Protein AF-A0AAN6MKF4-F1 (afdb_monomer_lite)

Organism: NCBI:txid2831512

Secondary structure (DSSP, 8-state):
----------SEEE-TTSS-EEEEEEETTTTEEEEEEEE--TTS-HHHHHHHHHHHHHHHHHHHHHTT-SEEEESS--HHHHHHHHHHHHHHGGG---------SS--------S-S--TT------------

Foldseek 3Di:
DDDPPDDDPDQWDADPVRQKIWGWDQPVVQLEIETPDTGHHPPDDLVVRLVRLLVRVVVRVVVSVVVVRDYYDYPPDDPSNVVSVVVVCVVVPPVDDDDDDDDPDDDDDDDPDDPPDDCVPPDDDPPPPDDDD

pLDDT: mean 84.07, std 15.85, range [35.53, 97.81]

Radius of gyration: 17.7 Å; chains: 1; bounding box: 48×40×45 Å

InterPro domains:
  IPR053013 Lysine Acetyltransferase [PTHR34815] (15-133)
  IPR055100 LYC1, C-terminal domain [PF22998] (6-133)

Sequence (133 aa):
MGCSRREVVHRGAKTAEGTAWMLWDHDLREKKLKVLRIVTGGVDSEEKRRKDVRALLLAALAEAKDWGLQKVLVWAPSPEQTAVVGEMWRELGPHVQVALEEREDGSIPSLRWRGGKALDGVVWEDNEYYEWC

Structure (mmCIF, N/CA/C/O backbone):
data_AF-A0AAN6MKF4-F1
#
_entry.id   AF-A0AAN6MKF4-F1
#
loop_
_atom_site.group_PDB
_atom_site.id
_atom_site.type_symbol
_atom_site.label_atom_id
_atom_site.label_alt_id
_atom_site.label_comp_id
_atom_site.label_asym_id
_atom_site.label_entity_id
_atom_site.label_seq_id
_atom_site.pdbx_PDB_ins_code
_atom_site.Cartn_x
_atom_site.Cartn_y
_atom_site.Cartn_z
_atom_site.occupancy
_atom_site.B_iso_or_equiv
_atom_site.auth_seq_id
_atom_site.auth_comp_id
_atom_site.auth_asym_id
_atom_site.auth_atom_id
_atom_site.pdbx_PDB_model_num
ATOM 1 N N . MET A 1 1 ? -9.673 -23.286 25.281 1.00 40.84 1 MET A N 1
ATOM 2 C CA . MET A 1 1 ? -10.484 -22.666 24.212 1.00 40.84 1 MET A CA 1
ATOM 3 C C . MET A 1 1 ? -9.581 -22.511 23.005 1.00 40.84 1 MET A C 1
ATOM 5 O O . MET A 1 1 ? -8.604 -21.779 23.092 1.00 40.84 1 MET A O 1
ATOM 9 N N . GLY A 1 2 ? -9.806 -23.296 21.951 1.00 45.84 2 GLY A N 1
ATOM 10 C CA . GLY A 1 2 ? -8.997 -23.219 20.735 1.00 45.84 2 GLY A CA 1
ATOM 11 C C . GLY A 1 2 ? -9.246 -21.888 20.036 1.00 45.84 2 GLY A C 1
ATOM 12 O O . GLY A 1 2 ? -10.396 -21.531 19.795 1.00 45.84 2 GLY A O 1
ATOM 13 N N . CYS A 1 3 ? -8.182 -21.140 19.761 1.00 46.53 3 CYS A N 1
ATOM 14 C CA . CYS A 1 3 ? -8.256 -19.921 18.969 1.00 46.53 3 CYS A CA 1
ATOM 15 C C . CYS A 1 3 ? -8.651 -20.324 17.541 1.00 46.53 3 CYS A C 1
ATOM 17 O O . CYS A 1 3 ? -7.825 -20.852 16.797 1.00 46.53 3 CYS A O 1
ATOM 19 N N . SER A 1 4 ? -9.925 -20.157 17.183 1.00 54.59 4 SER A N 1
ATOM 20 C CA . SER A 1 4 ? -10.379 -20.273 15.798 1.00 54.59 4 SER A CA 1
ATOM 21 C C . SER A 1 4 ? -9.654 -19.199 14.995 1.00 54.59 4 SER A C 1
ATOM 23 O O . SER A 1 4 ? -9.965 -18.014 15.119 1.00 54.59 4 SER A O 1
ATOM 25 N N . ARG A 1 5 ? -8.642 -19.592 14.220 1.00 74.62 5 ARG A N 1
ATOM 26 C CA . ARG A 1 5 ? -7.906 -18.673 13.351 1.00 74.62 5 ARG A CA 1
ATOM 27 C C . ARG A 1 5 ? -8.894 -18.173 12.297 1.00 74.62 5 ARG A C 1
ATOM 29 O O . ARG A 1 5 ? -9.350 -18.965 11.479 1.00 74.62 5 ARG A O 1
ATOM 36 N N . ARG A 1 6 ? -9.268 -16.890 12.364 1.00 87.38 6 ARG A N 1
ATOM 37 C CA . ARG A 1 6 ? -10.087 -16.238 11.334 1.00 87.38 6 ARG A CA 1
ATOM 38 C C . ARG A 1 6 ? -9.439 -16.488 9.970 1.00 87.38 6 ARG A C 1
ATOM 40 O O . ARG A 1 6 ? -8.236 -16.278 9.820 1.00 87.38 6 ARG A O 1
ATOM 47 N N . GLU A 1 7 ? -10.221 -16.959 9.007 1.00 89.69 7 GLU A N 1
ATOM 48 C CA . GLU A 1 7 ? -9.743 -17.214 7.650 1.00 89.69 7 GLU A CA 1
ATOM 49 C C . GLU A 1 7 ? -9.551 -15.897 6.884 1.00 89.69 7 GLU A C 1
ATOM 51 O O . GLU A 1 7 ? -10.377 -14.987 6.972 1.00 89.69 7 GLU A O 1
ATOM 56 N N . VAL A 1 8 ? -8.447 -15.795 6.136 1.00 90.62 8 VAL A N 1
ATOM 57 C CA . VAL A 1 8 ? -8.171 -14.653 5.254 1.00 90.62 8 VAL A CA 1
ATOM 58 C C . VAL A 1 8 ? -8.902 -14.857 3.934 1.00 90.62 8 VAL A C 1
ATOM 60 O O . VAL A 1 8 ? -8.469 -15.654 3.104 1.00 90.62 8 VAL A O 1
ATOM 63 N N . VAL A 1 9 ? -9.989 -14.110 3.739 1.00 91.56 9 VAL A N 1
ATOM 64 C CA . VAL A 1 9 ? -10.812 -14.164 2.518 1.00 91.56 9 VAL A CA 1
ATOM 65 C C . VAL A 1 9 ? -10.354 -13.133 1.480 1.00 91.56 9 VAL A C 1
ATOM 67 O O . VAL A 1 9 ? -10.425 -13.389 0.278 1.00 91.56 9 VAL A O 1
ATOM 70 N N . HIS A 1 10 ? -9.836 -11.982 1.918 1.00 92.75 10 HIS A N 1
ATOM 71 C CA . HIS A 1 10 ? -9.371 -10.915 1.033 1.00 92.75 10 HIS A CA 1
ATOM 72 C C . HIS A 1 10 ? -7.849 -10.774 1.103 1.00 92.75 10 HIS A C 1
ATOM 74 O O . HIS A 1 10 ? -7.276 -10.401 2.123 1.00 92.75 10 HIS A O 1
ATOM 80 N N . ARG A 1 11 ? -7.178 -11.068 -0.015 1.00 94.88 11 ARG A N 1
ATOM 81 C CA . ARG A 1 11 ? -5.719 -10.906 -0.187 1.00 94.88 11 ARG A CA 1
ATOM 82 C C . ARG A 1 11 ? -5.352 -9.707 -1.058 1.00 94.88 11 ARG A C 1
ATOM 84 O O . ARG A 1 11 ? -4.220 -9.578 -1.508 1.00 94.88 11 ARG A O 1
ATOM 91 N N . GLY A 1 12 ? -6.336 -8.869 -1.353 1.00 96.50 12 GLY A N 1
ATOM 92 C CA . GLY A 1 12 ? -6.200 -7.767 -2.278 1.00 96.50 12 GLY A CA 1
ATOM 93 C C . GLY A 1 12 ? -7.540 -7.152 -2.641 1.00 96.50 12 GLY A C 1
ATOM 94 O O . GLY A 1 12 ? -8.602 -7.631 -2.235 1.00 96.50 12 GLY A O 1
ATOM 95 N N . ALA A 1 13 ? -7.472 -6.121 -3.470 1.00 97.81 13 ALA A N 1
ATOM 96 C CA . ALA A 1 13 ? -8.622 -5.490 -4.097 1.00 97.81 13 ALA A CA 1
ATOM 97 C C . ALA A 1 13 ? -8.321 -5.176 -5.561 1.00 97.81 13 ALA A C 1
ATOM 99 O O . ALA A 1 13 ? -7.168 -5.073 -5.975 1.00 97.81 13 ALA A O 1
ATOM 100 N N . LYS A 1 14 ? -9.384 -4.991 -6.339 1.00 97.25 14 LYS A N 1
ATOM 101 C CA . LYS A 1 14 ? -9.326 -4.481 -7.709 1.00 97.25 14 LYS A CA 1
ATOM 102 C C . LYS A 1 14 ? -10.314 -3.337 -7.871 1.00 97.25 14 LYS A C 1
ATOM 104 O O . LYS A 1 14 ? -11.349 -3.321 -7.204 1.00 97.25 14 LYS A O 1
ATOM 109 N N . THR A 1 15 ? -10.003 -2.397 -8.753 1.00 94.75 15 THR A N 1
ATOM 110 C CA . THR A 1 15 ? -10.952 -1.352 -9.147 1.00 94.75 15 THR A CA 1
ATOM 111 C C . THR A 1 15 ? -12.144 -1.971 -9.878 1.00 94.75 15 THR A C 1
ATOM 113 O O . THR A 1 15 ? -12.066 -3.102 -10.365 1.00 94.75 15 THR A O 1
ATOM 116 N N . ALA A 1 16 ? -13.270 -1.254 -9.947 1.00 89.00 16 ALA A N 1
ATOM 117 C CA . ALA A 1 16 ? -14.491 -1.761 -10.586 1.00 89.00 16 ALA A CA 1
ATOM 118 C C . ALA A 1 16 ? -14.260 -2.175 -12.052 1.00 89.00 16 ALA A C 1
ATOM 120 O O . ALA A 1 16 ? -14.821 -3.165 -12.513 1.00 89.00 16 ALA A O 1
ATOM 121 N N . GLU A 1 17 ? -13.384 -1.451 -12.751 1.00 86.81 17 GLU A N 1
ATOM 122 C CA . GLU A 1 17 ? -12.977 -1.728 -14.134 1.00 86.81 17 GLU A CA 1
ATOM 123 C C . GLU A 1 17 ? -11.991 -2.904 -14.248 1.00 86.81 17 GLU A C 1
ATOM 125 O O . GLU A 1 17 ? -11.786 -3.442 -15.331 1.00 86.81 17 GLU A O 1
ATOM 130 N N . GLY A 1 18 ? -11.364 -3.317 -13.142 1.00 89.06 18 GLY A N 1
ATOM 131 C CA . GLY A 1 18 ? -10.379 -4.400 -13.105 1.00 89.06 18 GLY A CA 1
ATOM 132 C C . GLY A 1 18 ? -9.017 -4.057 -13.716 1.00 89.06 18 GLY A C 1
ATOM 133 O O . GLY A 1 18 ? -8.150 -4.926 -13.765 1.00 89.06 18 GLY A O 1
ATOM 134 N N . THR A 1 19 ? -8.804 -2.815 -14.155 1.00 90.75 19 THR A N 1
ATOM 135 C CA . THR A 1 19 ? -7.547 -2.347 -14.769 1.00 90.75 19 THR A CA 1
ATOM 136 C C . THR A 1 19 ? -6.449 -2.057 -13.750 1.00 90.75 19 THR A C 1
ATOM 138 O O . THR A 1 19 ? -5.277 -1.986 -14.111 1.00 90.75 19 THR A O 1
ATOM 141 N N . ALA A 1 20 ? -6.819 -1.877 -12.482 1.00 95.62 20 ALA A N 1
ATOM 142 C CA . ALA A 1 20 ? -5.896 -1.650 -11.386 1.00 95.62 20 ALA A CA 1
ATOM 143 C C . ALA A 1 20 ? -6.230 -2.572 -10.214 1.00 95.62 20 ALA A C 1
ATOM 145 O O . ALA A 1 20 ? -7.397 -2.874 -9.940 1.00 95.62 20 ALA A O 1
ATOM 146 N N . TRP A 1 21 ? -5.198 -3.035 -9.520 1.00 96.69 21 TRP A N 1
ATOM 147 C CA . TRP A 1 21 ? -5.334 -3.973 -8.414 1.00 96.69 21 TRP A CA 1
ATOM 148 C C . TRP A 1 21 ? -4.190 -3.849 -7.415 1.00 96.69 21 TRP A C 1
ATOM 150 O O . TRP A 1 21 ? -3.127 -3.302 -7.701 1.00 96.69 21 TRP A O 1
ATOM 160 N N . MET A 1 22 ? -4.431 -4.356 -6.213 1.00 96.69 22 MET A N 1
ATOM 161 C CA . MET A 1 22 ? -3.485 -4.371 -5.109 1.00 96.69 22 MET A CA 1
ATOM 162 C C . MET A 1 22 ? -3.521 -5.736 -4.436 1.00 96.69 22 MET A C 1
ATOM 164 O O . MET A 1 22 ? -4.602 -6.295 -4.260 1.00 96.69 22 MET A O 1
ATOM 168 N N . LEU A 1 23 ? -2.356 -6.245 -4.042 1.00 96.75 23 LEU A N 1
ATOM 169 C CA . LEU A 1 23 ? -2.223 -7.430 -3.192 1.00 96.75 23 LEU A CA 1
ATOM 170 C C . LEU A 1 23 ? -1.668 -7.039 -1.827 1.00 96.75 23 LEU A C 1
ATOM 172 O O . LEU A 1 23 ? -0.842 -6.127 -1.722 1.00 96.75 23 LEU A O 1
ATOM 176 N N . TRP A 1 24 ? -2.101 -7.752 -0.791 1.00 96.69 24 TRP A N 1
ATOM 177 C CA . TRP A 1 24 ? -1.647 -7.539 0.575 1.00 96.69 24 TRP A CA 1
ATOM 178 C C . TRP A 1 24 ? -1.559 -8.825 1.395 1.00 96.69 24 TRP A C 1
ATOM 180 O O . TRP A 1 24 ? -2.254 -9.810 1.140 1.00 96.69 24 TRP A O 1
ATOM 190 N N . ASP A 1 25 ? -0.736 -8.767 2.438 1.00 94.31 25 ASP A N 1
ATOM 191 C CA . ASP A 1 25 ? -0.617 -9.795 3.466 1.00 94.31 25 ASP A CA 1
ATOM 192 C C . ASP A 1 25 ? -0.989 -9.258 4.857 1.00 94.31 25 ASP A C 1
ATOM 194 O O . ASP A 1 25 ? -0.709 -8.107 5.211 1.00 94.31 25 ASP A O 1
ATOM 198 N N . HIS A 1 26 ? -1.619 -10.121 5.654 1.00 94.75 26 HIS A N 1
ATOM 199 C CA . HIS A 1 26 ? -2.008 -9.834 7.029 1.00 94.75 26 HIS A CA 1
ATOM 200 C C . HIS A 1 26 ? -0.889 -10.247 7.983 1.00 94.75 26 HIS A C 1
ATOM 202 O O . HIS A 1 26 ? -0.860 -11.376 8.480 1.00 94.75 26 HIS A O 1
ATOM 208 N N . ASP A 1 27 ? -0.007 -9.310 8.326 1.00 91.44 27 ASP A N 1
ATOM 209 C CA . ASP A 1 27 ? 0.999 -9.548 9.354 1.00 91.44 27 ASP A CA 1
ATOM 210 C C . ASP A 1 27 ? 0.365 -9.397 10.742 1.00 91.44 27 ASP A C 1
ATOM 212 O O . ASP A 1 27 ? 0.417 -8.345 11.390 1.00 91.44 27 ASP A O 1
ATOM 216 N N . LEU A 1 28 ? -0.261 -10.483 11.202 1.00 90.69 28 LEU A N 1
ATOM 217 C CA . LEU A 1 28 ? -0.904 -10.555 12.516 1.00 90.69 28 LEU A CA 1
ATOM 218 C C . LEU A 1 28 ? 0.109 -10.477 13.668 1.0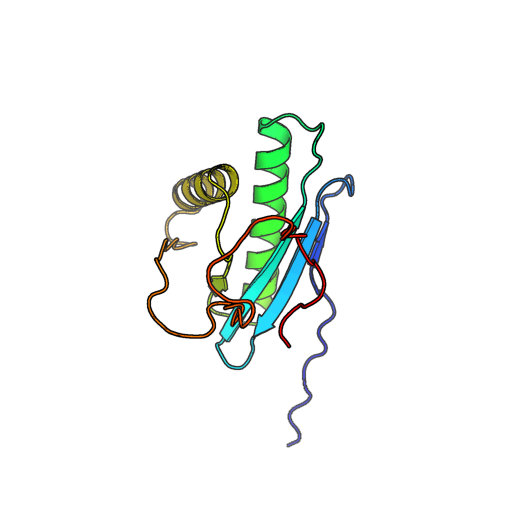0 90.69 28 LEU A C 1
ATOM 220 O O . LEU A 1 28 ? -0.267 -10.136 14.790 1.00 90.69 28 LEU A O 1
ATOM 224 N N . ARG A 1 29 ? 1.388 -10.788 13.412 1.00 89.06 29 ARG A N 1
ATOM 225 C CA . ARG A 1 29 ? 2.454 -10.733 14.418 1.00 89.06 29 ARG A CA 1
ATOM 226 C C . ARG A 1 29 ? 2.861 -9.288 14.686 1.00 89.06 29 ARG A C 1
ATOM 228 O O . ARG A 1 29 ? 2.946 -8.888 15.844 1.00 89.06 29 ARG A O 1
ATOM 235 N N . GLU A 1 30 ? 3.084 -8.511 13.632 1.00 88.94 30 GLU A N 1
ATOM 236 C CA . GLU A 1 30 ? 3.467 -7.096 13.718 1.00 88.94 30 GLU A CA 1
ATOM 237 C C . GLU A 1 30 ? 2.269 -6.132 13.660 1.00 88.94 30 GLU A C 1
ATOM 239 O O . GLU A 1 30 ? 2.450 -4.913 13.677 1.00 88.94 30 GLU A O 1
ATOM 244 N N . LYS A 1 31 ? 1.043 -6.671 13.622 1.00 93.75 31 LYS A N 1
ATOM 245 C CA . LYS A 1 31 ? -0.236 -5.940 13.626 1.00 93.75 31 LYS A CA 1
ATOM 246 C C . LYS A 1 31 ? -0.358 -4.913 12.498 1.00 93.75 31 LYS A C 1
ATOM 248 O O . LYS A 1 31 ? -0.826 -3.790 12.712 1.00 93.75 31 LYS A O 1
ATOM 253 N N . LYS A 1 32 ? 0.052 -5.299 11.289 1.00 94.12 32 LYS A N 1
ATOM 254 C CA . LYS A 1 32 ? 0.023 -4.436 10.102 1.00 94.12 32 LYS A CA 1
ATOM 255 C C . LYS A 1 32 ? -0.426 -5.184 8.853 1.00 94.12 32 LYS A C 1
ATOM 257 O O . LYS A 1 32 ? -0.161 -6.372 8.711 1.00 94.12 32 LYS A O 1
ATOM 262 N N . LEU A 1 33 ? -1.068 -4.469 7.938 1.00 96.25 33 LEU A N 1
ATOM 263 C CA . LEU A 1 33 ? -1.379 -4.967 6.602 1.00 96.25 33 LEU A CA 1
ATOM 264 C C . LEU A 1 33 ? -0.237 -4.556 5.668 1.00 96.25 33 LEU A C 1
ATOM 266 O O . LEU A 1 33 ? 0.034 -3.365 5.523 1.00 96.25 33 LEU A O 1
ATOM 270 N N . LYS A 1 34 ? 0.476 -5.513 5.076 1.00 94.81 34 LYS A N 1
ATOM 271 C CA . LYS A 1 34 ? 1.593 -5.234 4.163 1.00 94.81 34 LYS A CA 1
ATOM 272 C C . LYS A 1 34 ? 1.076 -5.216 2.736 1.00 94.81 34 LYS A C 1
ATOM 274 O O . LYS A 1 34 ? 0.618 -6.244 2.255 1.00 94.81 34 LYS A O 1
ATOM 279 N N . VAL A 1 35 ? 1.184 -4.084 2.052 1.00 94.75 35 VAL A N 1
ATOM 280 C CA . VAL A 1 35 ? 0.957 -4.030 0.608 1.00 94.75 35 VAL A CA 1
ATOM 281 C C . VAL A 1 35 ? 2.142 -4.696 -0.079 1.00 94.75 35 VAL A C 1
ATOM 283 O O . VAL A 1 35 ? 3.286 -4.289 0.115 1.00 94.75 35 VAL A O 1
ATOM 286 N N . LEU A 1 36 ? 1.849 -5.736 -0.856 1.00 91.38 36 LEU A N 1
ATOM 287 C CA . LEU A 1 36 ? 2.836 -6.497 -1.617 1.00 91.38 36 LEU A CA 1
ATOM 288 C C . LEU A 1 36 ? 3.047 -5.880 -2.996 1.00 91.38 36 LEU A C 1
ATOM 290 O O . LEU A 1 36 ? 4.169 -5.799 -3.485 1.00 91.38 36 LEU A O 1
ATOM 294 N N . ARG A 1 37 ? 1.956 -5.428 -3.623 1.00 92.44 37 ARG A N 1
ATOM 295 C CA . ARG A 1 37 ? 1.993 -4.869 -4.971 1.00 92.44 37 ARG A CA 1
ATOM 296 C C . ARG A 1 37 ? 0.819 -3.937 -5.211 1.00 92.44 37 ARG A C 1
ATOM 298 O O . ARG A 1 37 ? -0.287 -4.208 -4.749 1.00 92.44 37 ARG A O 1
ATOM 305 N N . ILE A 1 38 ? 1.068 -2.880 -5.976 1.00 93.75 38 ILE A N 1
ATOM 306 C CA . ILE A 1 38 ? 0.052 -1.995 -6.548 1.00 93.75 38 ILE A CA 1
ATOM 307 C C . ILE A 1 38 ? 0.288 -1.983 -8.054 1.00 93.75 38 ILE A C 1
ATOM 309 O O . ILE A 1 38 ? 1.396 -1.687 -8.497 1.00 93.75 38 ILE A O 1
ATOM 313 N N . VAL A 1 39 ? -0.737 -2.310 -8.833 1.00 93.62 39 VAL A N 1
ATOM 314 C CA . VAL A 1 39 ? -0.698 -2.287 -10.296 1.00 93.62 39 VAL A CA 1
ATOM 315 C C . VAL A 1 39 ? -1.770 -1.337 -10.801 1.00 93.62 39 VAL A C 1
ATOM 317 O O . VAL A 1 39 ? -2.927 -1.429 -10.397 1.00 93.62 39 VAL A O 1
ATOM 320 N N . THR A 1 40 ? -1.374 -0.434 -11.691 1.00 92.69 40 THR A N 1
ATOM 321 C CA . THR A 1 40 ? -2.248 0.498 -12.411 1.00 92.69 40 THR A CA 1
ATOM 322 C C . THR A 1 40 ? -2.080 0.305 -13.919 1.00 92.69 40 THR A C 1
ATOM 324 O O . THR A 1 40 ? -1.083 -0.265 -14.371 1.00 92.69 40 THR A O 1
ATOM 327 N N . GLY A 1 41 ? -3.055 0.750 -14.716 1.00 86.06 41 GLY A N 1
ATOM 328 C CA . GLY A 1 41 ? -2.977 0.642 -16.171 1.00 86.06 41 GLY A CA 1
ATOM 329 C C . GLY A 1 41 ? -1.886 1.551 -16.741 1.00 86.06 41 GLY A C 1
ATOM 330 O O . GLY A 1 41 ? -1.928 2.766 -16.568 1.00 86.06 41 GLY A O 1
ATOM 331 N N . GLY A 1 42 ? -0.912 0.984 -17.458 1.00 77.81 42 GLY A N 1
ATOM 332 C CA . GLY A 1 42 ? 0.209 1.756 -18.021 1.00 77.81 42 GLY A CA 1
ATOM 333 C C . GLY A 1 42 ? -0.194 2.777 -19.095 1.00 77.81 42 GLY A C 1
ATOM 334 O O . GLY A 1 42 ? 0.510 3.761 -19.298 1.00 77.81 42 GLY A O 1
ATOM 335 N N . VAL A 1 43 ? -1.337 2.568 -19.756 1.00 85.88 43 VAL A N 1
ATOM 336 C CA . VAL A 1 43 ? -1.916 3.496 -20.747 1.00 85.88 43 VAL A CA 1
ATOM 337 C C . VAL A 1 43 ? -2.910 4.485 -20.133 1.00 85.88 43 VAL A C 1
ATOM 339 O O . VAL A 1 43 ? -3.411 5.365 -20.832 1.00 85.88 43 VAL A O 1
ATOM 342 N N . ASP A 1 44 ? -3.209 4.347 -18.839 1.00 88.06 44 ASP A N 1
ATOM 343 C CA . ASP A 1 44 ? -4.169 5.207 -18.160 1.00 88.06 44 ASP A CA 1
ATOM 344 C C . ASP A 1 44 ? -3.584 6.606 -17.961 1.00 88.06 44 ASP A C 1
ATOM 346 O O . ASP A 1 44 ? -2.382 6.779 -17.728 1.00 88.06 44 ASP A O 1
ATOM 350 N N . SER A 1 45 ? -4.450 7.622 -17.997 1.00 92.69 45 SER A N 1
ATOM 351 C CA . SER A 1 45 ? -4.060 8.983 -17.634 1.00 92.69 45 SER A CA 1
ATOM 352 C C . SER A 1 45 ? -3.574 9.038 -16.182 1.00 92.69 45 SER A C 1
ATOM 354 O O . SER A 1 45 ? -4.010 8.259 -15.334 1.00 92.69 45 SER A O 1
ATOM 356 N N . GLU A 1 46 ? -2.698 9.992 -15.867 1.00 91.94 46 GLU A N 1
ATOM 357 C CA . GLU A 1 46 ? -2.211 10.195 -14.495 1.00 91.94 46 GLU A CA 1
ATOM 358 C C . GLU A 1 46 ? -3.358 10.400 -13.499 1.00 91.94 46 GLU A C 1
ATOM 360 O O . GLU A 1 46 ? -3.357 9.834 -12.407 1.00 91.94 46 GLU A O 1
ATOM 365 N N . GLU A 1 47 ? -4.389 11.147 -13.898 1.00 93.12 47 GLU A N 1
ATOM 366 C CA . GLU A 1 47 ? -5.573 11.363 -13.071 1.00 93.12 47 GLU A CA 1
ATOM 367 C C . GLU A 1 47 ? -6.295 10.047 -12.748 1.00 93.12 47 GLU A C 1
ATOM 369 O O . GLU A 1 47 ? -6.686 9.821 -11.600 1.00 93.12 47 GLU A O 1
ATOM 374 N N . LYS A 1 48 ? -6.445 9.161 -13.741 1.00 93.25 48 LYS A N 1
ATOM 375 C CA . LYS A 1 48 ? -7.063 7.850 -13.540 1.00 93.25 48 LYS A CA 1
ATOM 376 C C . LYS A 1 48 ? -6.199 6.972 -12.638 1.00 93.25 48 LYS A C 1
ATOM 378 O O . LYS A 1 48 ? -6.722 6.428 -11.669 1.00 93.25 48 LYS A O 1
ATOM 383 N N . ARG A 1 49 ? -4.885 6.899 -12.877 1.00 94.38 49 ARG A N 1
ATOM 384 C CA . ARG A 1 49 ? -3.971 6.119 -12.024 1.00 94.38 49 ARG A CA 1
ATOM 385 C C . ARG A 1 49 ? -4.014 6.588 -10.573 1.00 94.38 49 ARG A C 1
ATOM 387 O O . ARG A 1 49 ? -4.140 5.762 -9.675 1.00 94.38 49 ARG A O 1
ATOM 394 N N . ARG A 1 50 ? -4.013 7.902 -10.328 1.00 95.25 50 ARG A N 1
ATOM 395 C CA . ARG A 1 50 ? -4.144 8.465 -8.974 1.00 95.25 50 ARG A CA 1
ATOM 396 C C . ARG A 1 50 ? -5.472 8.100 -8.309 1.00 95.25 50 ARG A C 1
ATOM 398 O O . ARG A 1 50 ? -5.478 7.727 -7.134 1.00 95.25 50 ARG A O 1
ATOM 405 N N . LYS A 1 51 ? -6.590 8.165 -9.043 1.00 95.25 51 LYS A N 1
ATOM 406 C CA . LYS A 1 51 ? -7.911 7.722 -8.556 1.00 95.25 51 LYS A CA 1
ATOM 407 C C . LYS A 1 51 ? -7.917 6.231 -8.208 1.00 95.25 51 LYS A C 1
ATOM 409 O O . LYS A 1 51 ? -8.420 5.863 -7.147 1.00 95.25 51 LYS A O 1
ATOM 414 N N . ASP A 1 52 ? -7.309 5.404 -9.051 1.00 96.12 52 ASP A N 1
ATOM 415 C CA . ASP A 1 52 ? -7.208 3.960 -8.845 1.00 96.12 52 ASP A CA 1
ATOM 416 C C . ASP A 1 52 ? -6.348 3.628 -7.614 1.00 96.12 52 ASP A C 1
ATOM 418 O O . ASP A 1 52 ? -6.795 2.896 -6.730 1.00 96.12 52 ASP A O 1
ATOM 422 N N . VAL A 1 53 ? -5.158 4.231 -7.487 1.00 96.31 53 VAL A N 1
ATOM 423 C CA . VAL A 1 53 ? -4.287 4.085 -6.304 1.00 96.31 53 VAL A CA 1
ATOM 424 C C . VAL A 1 53 ? -5.032 4.481 -5.032 1.00 96.31 53 VAL A C 1
ATOM 426 O O . VAL A 1 53 ? -5.016 3.739 -4.050 1.00 96.31 53 VAL A O 1
ATOM 429 N N . ARG A 1 54 ? -5.733 5.620 -5.048 1.00 96.00 54 ARG A N 1
ATOM 430 C CA . ARG A 1 54 ? -6.529 6.088 -3.909 1.00 96.00 54 ARG A CA 1
ATOM 431 C C . ARG A 1 54 ? -7.602 5.074 -3.510 1.00 96.00 54 ARG A C 1
ATOM 433 O O . ARG A 1 54 ? -7.741 4.772 -2.326 1.00 96.00 54 ARG A O 1
ATOM 440 N N . ALA A 1 55 ? -8.353 4.545 -4.475 1.00 96.44 55 ALA A N 1
ATOM 441 C CA . ALA A 1 55 ? -9.399 3.559 -4.213 1.00 96.44 55 ALA A CA 1
ATOM 442 C C . ALA A 1 55 ? -8.829 2.271 -3.596 1.00 96.44 55 ALA A C 1
ATOM 444 O O . ALA A 1 55 ? -9.384 1.750 -2.627 1.00 96.44 55 ALA A O 1
ATOM 445 N N . LEU A 1 56 ? -7.692 1.793 -4.107 1.00 97.69 56 LEU A N 1
ATOM 446 C CA . LEU A 1 56 ? -7.019 0.603 -3.587 1.00 97.69 56 LEU A CA 1
ATOM 447 C C . LEU A 1 56 ? -6.485 0.817 -2.162 1.00 97.69 56 LEU A C 1
ATOM 449 O O . LEU A 1 56 ? -6.648 -0.056 -1.311 1.00 97.69 56 LEU A O 1
ATOM 453 N N . LEU A 1 57 ? -5.908 1.985 -1.866 1.00 96.56 57 LEU A N 1
ATOM 454 C CA . LEU A 1 57 ? -5.435 2.320 -0.517 1.00 96.56 57 LEU A CA 1
ATOM 455 C C . LEU A 1 57 ? -6.586 2.436 0.491 1.00 96.56 57 LEU A C 1
ATOM 457 O O . LEU A 1 57 ? -6.449 1.996 1.630 1.00 96.56 57 LEU A O 1
ATOM 461 N N . LEU A 1 58 ? -7.738 2.976 0.081 1.00 96.00 58 LEU A N 1
ATOM 462 C CA . LEU A 1 58 ? -8.943 2.989 0.917 1.00 96.00 58 LEU A CA 1
ATOM 463 C C . LEU A 1 58 ? -9.456 1.571 1.204 1.00 96.00 58 LEU A C 1
ATOM 465 O O . LEU A 1 58 ? -9.846 1.290 2.337 1.00 96.00 58 LEU A O 1
ATOM 469 N N . ALA A 1 59 ? -9.409 0.668 0.220 1.00 97.50 59 ALA A N 1
ATOM 470 C CA . ALA A 1 59 ? -9.757 -0.737 0.425 1.00 97.50 59 ALA A CA 1
ATOM 471 C C . ALA A 1 59 ? -8.798 -1.423 1.414 1.00 97.50 59 ALA A C 1
ATOM 473 O O . ALA A 1 59 ? -9.249 -2.114 2.325 1.00 97.50 59 ALA A O 1
ATOM 474 N N . ALA A 1 60 ? -7.492 -1.165 1.302 1.00 97.56 60 ALA A N 1
ATOM 475 C CA . ALA A 1 60 ? -6.498 -1.674 2.245 1.00 97.56 60 ALA A CA 1
ATOM 476 C C . ALA A 1 60 ? -6.716 -1.140 3.674 1.00 97.56 60 ALA A C 1
ATOM 478 O O . ALA A 1 60 ? -6.602 -1.890 4.642 1.00 97.56 60 ALA A O 1
ATOM 479 N N . LEU A 1 61 ? -7.072 0.141 3.831 1.00 96.25 61 LEU A N 1
ATOM 480 C CA . LEU A 1 61 ? -7.423 0.717 5.137 1.00 96.25 61 LEU A CA 1
ATOM 481 C C . LEU A 1 61 ? -8.684 0.074 5.731 1.00 96.25 61 LEU A C 1
ATOM 483 O O . LEU A 1 61 ? -8.738 -0.159 6.939 1.00 96.25 61 LEU A O 1
ATOM 487 N N . ALA A 1 62 ? -9.687 -0.223 4.899 1.00 96.00 62 ALA A N 1
ATOM 488 C CA . ALA A 1 62 ? -10.899 -0.912 5.332 1.00 96.00 62 ALA A CA 1
ATOM 489 C C . ALA A 1 62 ? -10.599 -2.342 5.810 1.00 96.00 62 ALA A C 1
ATOM 491 O O . ALA A 1 62 ? -11.035 -2.708 6.901 1.00 96.00 62 ALA A O 1
ATOM 492 N N . GLU A 1 63 ? -9.797 -3.100 5.056 1.00 97.69 63 GLU A N 1
ATOM 493 C CA . GLU A 1 63 ? -9.351 -4.445 5.444 1.00 97.69 63 GLU A CA 1
ATOM 494 C C . GLU A 1 63 ? -8.548 -4.400 6.753 1.00 97.69 63 GLU A C 1
ATOM 496 O O . GLU A 1 63 ? -8.847 -5.120 7.704 1.00 97.69 63 GLU A O 1
ATOM 501 N N . ALA A 1 64 ? -7.573 -3.490 6.858 1.00 96.31 64 ALA A N 1
ATOM 502 C CA . ALA A 1 64 ? -6.776 -3.333 8.071 1.00 96.31 64 ALA A CA 1
ATOM 503 C C . ALA A 1 64 ? -7.655 -3.039 9.296 1.00 96.31 64 ALA A C 1
ATOM 505 O O . ALA A 1 64 ? -7.478 -3.660 10.346 1.00 96.31 64 ALA A O 1
ATOM 506 N N . LYS A 1 65 ? -8.638 -2.142 9.156 1.00 95.44 65 LYS A N 1
ATOM 507 C CA . LYS A 1 65 ? -9.589 -1.815 10.223 1.00 95.44 65 LYS A CA 1
ATOM 508 C C . LYS A 1 65 ? -10.427 -3.027 10.632 1.00 95.44 65 LYS A C 1
ATOM 510 O O . LYS A 1 65 ? -10.592 -3.263 11.827 1.00 95.44 65 LYS A O 1
ATOM 515 N N . ASP A 1 66 ? -10.937 -3.786 9.668 1.00 96.50 66 ASP A N 1
ATOM 516 C CA . ASP A 1 66 ? -11.767 -4.969 9.912 1.00 96.50 66 ASP A CA 1
ATOM 517 C C . ASP A 1 66 ? -10.994 -6.109 10.602 1.00 96.50 66 ASP A C 1
ATOM 519 O O . ASP A 1 66 ? -11.541 -6.850 11.422 1.00 96.50 66 ASP A O 1
ATOM 523 N N . TRP A 1 67 ? -9.688 -6.207 10.353 1.00 95.88 67 TRP A N 1
ATOM 524 C CA . TRP A 1 67 ? -8.795 -7.141 11.042 1.00 95.88 67 TRP A CA 1
ATOM 525 C C . TRP A 1 67 ? -8.199 -6.604 12.348 1.00 95.88 67 TRP A C 1
ATOM 527 O O . TRP A 1 67 ? -7.439 -7.314 13.013 1.00 95.88 67 TRP A O 1
ATOM 537 N N . GLY A 1 68 ? -8.520 -5.368 12.740 1.00 94.88 68 GLY A N 1
ATOM 538 C CA . GLY A 1 68 ? -7.938 -4.725 13.921 1.00 94.88 68 GLY A CA 1
ATOM 539 C C . GLY A 1 68 ? -6.428 -4.475 13.803 1.00 94.88 68 GLY A C 1
ATOM 540 O O . GLY A 1 68 ? -5.727 -4.405 14.816 1.00 94.88 68 GLY A O 1
ATOM 541 N N . LEU A 1 69 ? -5.912 -4.368 12.577 1.00 95.38 69 LEU A N 1
ATOM 542 C CA . LEU A 1 69 ? -4.528 -4.012 12.286 1.00 95.38 69 LEU A CA 1
ATOM 543 C C . LEU A 1 69 ? -4.355 -2.498 12.402 1.00 95.38 69 LEU A C 1
ATOM 545 O O . LEU A 1 69 ? -5.215 -1.717 12.002 1.00 95.38 69 LEU A O 1
ATOM 549 N N . GLN A 1 70 ? -3.225 -2.071 12.959 1.00 92.88 70 GLN A N 1
ATOM 550 C CA . GLN A 1 70 ? -3.024 -0.670 13.336 1.00 92.88 70 GLN A CA 1
ATOM 551 C C . GLN A 1 70 ? -2.565 0.205 12.170 1.00 92.88 70 GLN A C 1
ATOM 553 O O . GLN A 1 70 ? -2.690 1.425 12.233 1.00 92.88 70 GLN A O 1
ATOM 558 N N . LYS A 1 71 ? -1.987 -0.401 11.129 1.00 94.12 71 LYS A N 1
ATOM 559 C CA . LYS A 1 71 ? -1.397 0.326 10.004 1.00 94.12 71 LYS A CA 1
ATOM 560 C C . LYS A 1 71 ? -1.400 -0.487 8.719 1.00 94.12 71 LYS A C 1
ATOM 562 O O . LYS A 1 71 ? -1.289 -1.714 8.750 1.00 94.12 71 LYS A O 1
ATOM 567 N N . VAL A 1 72 ? -1.449 0.231 7.602 1.00 96.00 72 VAL A N 1
ATOM 568 C CA . VAL A 1 72 ? -1.129 -0.275 6.264 1.00 96.00 72 VAL A CA 1
ATOM 569 C C . VAL A 1 72 ? 0.305 0.144 5.947 1.00 96.00 72 VAL A C 1
ATOM 571 O O . VAL A 1 72 ? 0.660 1.307 6.119 1.00 96.00 72 VAL A O 1
ATOM 574 N N . LEU A 1 73 ? 1.138 -0.802 5.524 1.00 94.44 73 LEU A N 1
ATOM 575 C CA . LEU A 1 73 ? 2.534 -0.579 5.164 1.00 94.44 73 LEU A CA 1
ATOM 576 C C . LEU A 1 73 ? 2.702 -0.740 3.655 1.00 94.44 73 LEU A C 1
ATOM 578 O O . LEU A 1 73 ? 2.506 -1.837 3.137 1.00 94.44 73 LEU A O 1
ATOM 582 N N . VAL A 1 74 ? 3.121 0.328 2.978 1.00 92.81 74 VAL A N 1
ATOM 583 C CA . VAL A 1 74 ? 3.551 0.299 1.574 1.00 92.81 74 VAL A CA 1
ATOM 584 C C . VAL A 1 74 ? 5.064 0.452 1.543 1.00 92.81 74 VAL A C 1
ATOM 586 O O . VAL A 1 74 ? 5.608 1.388 2.125 1.00 92.81 74 VAL A O 1
ATOM 589 N N . TRP A 1 75 ? 5.745 -0.483 0.891 1.00 88.12 75 TRP A N 1
ATOM 590 C CA . TRP A 1 75 ? 7.194 -0.443 0.736 1.00 88.12 75 TRP A CA 1
ATOM 591 C C . TRP A 1 75 ? 7.595 0.316 -0.521 1.00 88.12 75 TRP A C 1
ATOM 593 O O . TRP A 1 75 ? 6.986 0.108 -1.566 1.00 88.12 75 TRP A O 1
ATOM 603 N N . ALA A 1 76 ? 8.631 1.155 -0.400 1.00 86.25 76 ALA A N 1
ATOM 604 C CA . ALA A 1 76 ? 9.218 1.928 -1.497 1.00 86.25 76 ALA A CA 1
ATOM 605 C C . ALA A 1 76 ? 8.156 2.545 -2.438 1.00 86.25 76 ALA A C 1
ATOM 607 O O . ALA A 1 76 ? 8.164 2.264 -3.639 1.00 86.25 76 ALA A O 1
ATOM 608 N N . PRO A 1 77 ? 7.203 3.336 -1.901 1.00 90.62 77 PRO A N 1
ATOM 609 C CA . PRO A 1 77 ? 6.118 3.871 -2.708 1.00 90.62 77 PRO A CA 1
ATOM 610 C C . PRO A 1 77 ? 6.658 4.787 -3.808 1.00 90.62 77 PRO A C 1
ATOM 612 O O . PRO A 1 77 ? 7.617 5.534 -3.606 1.00 90.62 77 PRO A O 1
ATOM 615 N N . SER A 1 78 ? 6.007 4.776 -4.970 1.00 90.88 78 SER A N 1
ATOM 616 C CA . SER A 1 78 ? 6.360 5.705 -6.045 1.00 90.88 78 SER A CA 1
ATOM 617 C C . SER A 1 78 ? 6.057 7.161 -5.644 1.00 90.88 78 SER A C 1
ATOM 619 O O . SER A 1 78 ? 5.238 7.405 -4.746 1.00 90.88 78 SER A O 1
ATOM 621 N N . PRO A 1 79 ? 6.649 8.164 -6.322 1.00 91.69 79 PRO A N 1
ATOM 622 C CA . PRO A 1 79 ? 6.286 9.565 -6.103 1.00 91.69 79 PRO A CA 1
ATOM 623 C C . PRO A 1 79 ? 4.782 9.829 -6.288 1.00 91.69 79 PRO A C 1
ATOM 625 O O . PRO A 1 79 ? 4.186 10.565 -5.506 1.00 91.69 79 PRO A O 1
ATOM 628 N N . GLU A 1 80 ? 4.152 9.167 -7.267 1.00 92.44 80 GLU A N 1
ATOM 629 C CA . GLU A 1 80 ? 2.704 9.247 -7.520 1.00 92.44 80 GLU A CA 1
ATOM 630 C C . GLU A 1 80 ? 1.897 8.703 -6.327 1.00 92.44 80 GLU A C 1
ATOM 632 O O . GLU A 1 80 ? 0.986 9.368 -5.835 1.00 92.44 80 GLU A O 1
ATOM 637 N N . GLN A 1 81 ? 2.269 7.531 -5.801 1.00 93.50 81 GLN A N 1
ATOM 638 C CA . GLN A 1 81 ? 1.618 6.934 -4.628 1.00 93.50 81 GLN A CA 1
ATOM 639 C C . GLN A 1 81 ? 1.791 7.809 -3.381 1.00 93.50 81 GLN A C 1
ATOM 641 O O . GLN A 1 81 ? 0.842 8.015 -2.626 1.00 93.50 81 GLN A O 1
ATOM 646 N N . THR A 1 82 ? 2.985 8.374 -3.193 1.00 94.44 82 THR A N 1
ATOM 647 C CA . THR A 1 82 ? 3.287 9.286 -2.083 1.00 94.44 82 THR A CA 1
ATOM 648 C C . THR A 1 82 ? 2.432 10.554 -2.153 1.00 94.44 82 THR A C 1
ATOM 650 O O . THR A 1 82 ? 1.886 10.986 -1.136 1.00 94.44 82 THR A O 1
ATOM 653 N N . ALA A 1 83 ? 2.249 11.124 -3.350 1.00 94.31 83 ALA A N 1
ATOM 654 C CA . ALA A 1 83 ? 1.387 12.287 -3.555 1.00 94.31 83 ALA A CA 1
ATOM 655 C C . ALA A 1 83 ? -0.078 11.984 -3.199 1.00 94.31 83 ALA A C 1
ATOM 657 O O . ALA A 1 83 ? -0.689 12.739 -2.441 1.00 94.31 83 ALA A O 1
ATOM 658 N N . VAL A 1 84 ? -0.610 10.848 -3.668 1.00 95.38 84 VAL A N 1
ATOM 659 C CA . VAL A 1 84 ? -1.982 10.403 -3.362 1.00 95.38 84 VAL A CA 1
ATOM 660 C C . VAL A 1 84 ? -2.194 10.234 -1.859 1.00 95.38 84 VAL A C 1
ATOM 662 O O . VAL A 1 84 ? -3.187 10.708 -1.311 1.00 95.38 84 VAL A O 1
ATOM 665 N N . VAL A 1 85 ? -1.251 9.597 -1.165 1.00 93.25 85 VAL A N 1
ATOM 666 C CA . VAL A 1 85 ? -1.323 9.415 0.291 1.00 93.25 85 VAL A CA 1
ATOM 667 C C . VAL A 1 85 ? -1.302 10.767 1.021 1.00 93.25 85 VAL A C 1
ATOM 669 O O . VAL A 1 85 ? -2.060 10.967 1.971 1.00 93.25 85 VAL A O 1
ATOM 672 N N . GLY A 1 86 ? -0.489 11.721 0.558 1.00 93.19 86 GLY A N 1
ATOM 673 C CA . GLY A 1 86 ? -0.455 13.078 1.107 1.00 93.19 86 GLY A CA 1
ATOM 674 C C . GLY A 1 86 ? -1.778 13.834 0.942 1.00 93.19 86 GLY A C 1
ATOM 675 O O . GLY A 1 86 ? -2.200 14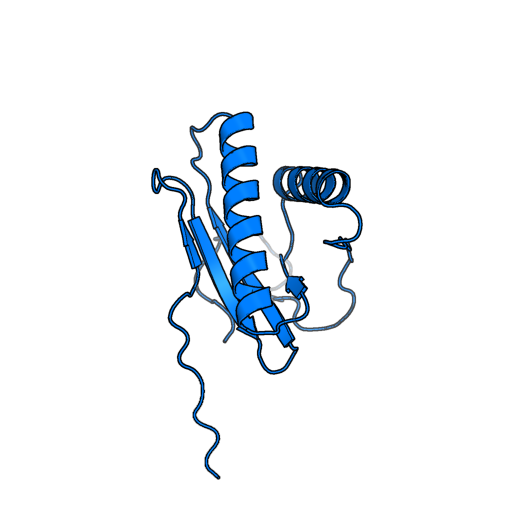.550 1.848 1.00 93.19 86 GLY A O 1
ATOM 676 N N . GLU A 1 87 ? -2.467 13.658 -0.182 1.00 94.00 87 GLU A N 1
ATOM 677 C CA . GLU A 1 87 ? -3.806 14.218 -0.398 1.00 94.00 87 GLU A CA 1
ATOM 678 C C . GLU A 1 87 ? -4.850 13.547 0.492 1.00 94.00 87 GLU A C 1
ATOM 680 O O . GLU A 1 87 ? -5.618 14.237 1.162 1.00 94.00 87 GLU A O 1
ATOM 685 N N . MET A 1 88 ? -4.826 12.212 0.574 1.00 93.19 88 MET A N 1
ATOM 686 C CA . MET A 1 88 ? -5.702 11.450 1.466 1.00 93.19 88 MET A CA 1
ATOM 687 C C . MET A 1 88 ? -5.554 11.902 2.918 1.00 93.19 88 MET A C 1
AT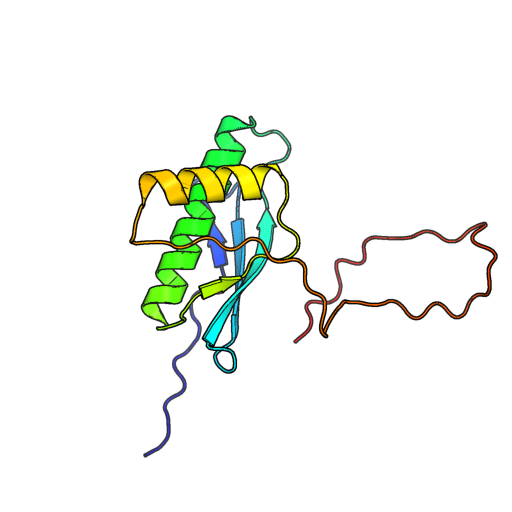OM 689 O O . MET A 1 88 ? -6.558 12.045 3.607 1.00 93.19 88 MET A O 1
ATOM 693 N N . TRP A 1 89 ? -4.333 12.168 3.385 1.00 92.25 89 TRP A N 1
ATOM 694 C CA . TRP A 1 89 ? -4.102 12.680 4.736 1.00 92.25 89 TRP A CA 1
ATOM 695 C C . TRP A 1 89 ? -4.750 14.048 4.966 1.00 92.25 89 TRP A C 1
ATOM 697 O O . TRP A 1 89 ? -5.419 14.247 5.979 1.00 92.25 89 TRP A O 1
ATOM 707 N N . ARG A 1 90 ? -4.610 14.981 4.015 1.00 92.50 90 ARG A N 1
ATOM 708 C CA . ARG A 1 90 ? -5.238 16.311 4.113 1.00 92.50 90 ARG A CA 1
ATOM 709 C C . ARG A 1 90 ? -6.763 16.227 4.139 1.00 92.50 90 ARG A C 1
ATOM 711 O O . ARG A 1 90 ? -7.393 16.997 4.854 1.00 92.50 90 ARG A O 1
ATOM 718 N N . GLU A 1 91 ? -7.344 15.311 3.370 1.00 91.69 91 GLU A N 1
ATOM 719 C CA . GLU A 1 91 ? -8.798 15.157 3.267 1.00 91.69 91 GLU A CA 1
ATOM 720 C C . GLU A 1 91 ? -9.410 14.375 4.438 1.00 91.69 91 GLU A C 1
ATOM 722 O O . GLU A 1 91 ? -10.455 14.758 4.958 1.00 91.69 91 GLU A O 1
ATOM 727 N N . LEU A 1 92 ? -8.774 13.279 4.863 1.00 87.94 92 LEU A N 1
ATOM 728 C CA . LEU A 1 92 ? -9.262 12.416 5.947 1.00 87.94 92 LEU A CA 1
ATOM 729 C C . LEU A 1 92 ? -8.891 12.953 7.338 1.00 87.94 92 LEU A C 1
ATOM 731 O O . LEU A 1 92 ? -9.458 12.516 8.343 1.00 87.94 92 LEU A O 1
ATOM 735 N N . GLY A 1 93 ? -7.954 13.901 7.405 1.00 83.50 93 GLY A N 1
ATOM 736 C CA . GLY A 1 93 ? -7.571 14.608 8.620 1.00 83.50 93 GLY A CA 1
ATOM 737 C C . GLY A 1 93 ? -7.155 13.653 9.747 1.00 83.50 93 GLY A C 1
ATOM 738 O O . GLY A 1 93 ? -6.307 12.789 9.532 1.00 83.50 93 GLY A O 1
ATOM 739 N N . PRO A 1 94 ? -7.732 13.767 10.959 1.00 84.88 94 PRO A N 1
ATOM 740 C CA . PRO A 1 94 ? -7.294 12.997 12.126 1.00 84.88 94 PRO A CA 1
ATOM 741 C C . PRO A 1 94 ? -7.600 11.493 12.037 1.00 84.88 94 PRO A C 1
ATOM 743 O O . PRO A 1 94 ? -7.170 10.736 12.903 1.00 84.88 94 PRO A O 1
ATOM 746 N N . HIS A 1 95 ? -8.351 11.042 11.027 1.00 85.38 95 HIS A N 1
ATOM 747 C CA . HIS A 1 95 ? -8.718 9.633 10.878 1.00 85.38 95 HIS A CA 1
ATOM 748 C C . HIS A 1 95 ? -7.605 8.767 10.281 1.00 85.38 95 HIS A C 1
ATOM 750 O O . HIS A 1 95 ? -7.649 7.547 10.433 1.00 85.38 95 HIS A O 1
ATOM 756 N N . VAL A 1 96 ? -6.625 9.372 9.605 1.00 86.62 96 VAL A N 1
ATOM 757 C CA . VAL A 1 96 ? -5.486 8.670 9.004 1.00 86.62 96 VAL A CA 1
ATOM 758 C C . VAL A 1 96 ? -4.220 9.467 9.276 1.00 86.62 96 VAL A C 1
ATOM 760 O O . VAL A 1 96 ? -4.149 10.647 8.960 1.00 86.62 96 VAL A O 1
ATOM 763 N N . GLN A 1 97 ? -3.200 8.812 9.826 1.00 90.38 97 GLN A N 1
ATOM 764 C CA . GLN A 1 97 ? -1.861 9.380 9.947 1.00 90.38 97 GLN A CA 1
ATOM 765 C C . GLN A 1 97 ? -0.950 8.763 8.888 1.00 90.38 97 GLN A C 1
ATOM 767 O O . GLN A 1 97 ? -0.964 7.549 8.681 1.00 90.38 97 GLN A O 1
ATOM 772 N N . VAL A 1 98 ? -0.145 9.601 8.239 1.00 90.38 98 VAL A N 1
ATOM 773 C CA . VAL A 1 98 ? 0.854 9.180 7.255 1.00 90.38 98 VAL A CA 1
ATOM 774 C C . VAL A 1 98 ? 2.241 9.421 7.829 1.00 90.38 98 VAL A C 1
ATOM 776 O O . VAL A 1 98 ? 2.541 10.523 8.282 1.00 90.38 98 VAL A O 1
ATOM 779 N N . ALA A 1 99 ? 3.082 8.392 7.778 1.00 90.81 99 ALA A N 1
ATOM 780 C CA . ALA A 1 99 ? 4.500 8.473 8.093 1.00 90.81 99 ALA A CA 1
ATOM 781 C C . ALA A 1 99 ? 5.297 7.977 6.881 1.00 90.81 99 ALA A C 1
ATOM 783 O O . ALA A 1 99 ? 5.040 6.885 6.373 1.00 90.81 99 ALA A O 1
ATOM 784 N N . LEU A 1 100 ? 6.231 8.803 6.407 1.00 89.00 100 LEU A N 1
ATOM 785 C CA . LEU A 1 100 ? 7.231 8.420 5.416 1.00 89.00 100 LEU A CA 1
ATOM 786 C C . LEU A 1 100 ? 8.540 8.234 6.171 1.00 89.00 100 LEU A C 1
ATOM 788 O O . LEU A 1 100 ? 9.099 9.198 6.689 1.00 89.00 100 LEU A O 1
ATOM 792 N N . GLU A 1 101 ? 8.977 6.988 6.276 1.00 86.69 101 GLU A N 1
ATOM 793 C CA . GLU A 1 101 ? 10.147 6.602 7.057 1.00 86.69 101 GLU A CA 1
ATOM 794 C C . GLU A 1 101 ? 11.156 5.923 6.132 1.00 86.69 101 GLU A C 1
ATOM 796 O O . GLU A 1 101 ? 10.798 5.034 5.352 1.00 86.69 101 GLU A O 1
ATOM 801 N N . GLU A 1 102 ? 12.419 6.334 6.227 1.00 82.25 102 GLU A N 1
ATOM 802 C CA . GLU A 1 102 ? 13.528 5.563 5.678 1.00 82.25 102 GLU A CA 1
ATOM 803 C C . GLU A 1 102 ? 13.829 4.412 6.639 1.00 82.25 102 GLU A C 1
ATOM 805 O O . GLU A 1 102 ? 13.898 4.595 7.855 1.00 82.25 102 GLU A O 1
ATOM 810 N N . ARG A 1 103 ? 13.940 3.192 6.109 1.00 73.06 103 ARG A N 1
ATOM 811 C CA . ARG A 1 103 ? 14.221 2.022 6.941 1.00 73.06 103 ARG A CA 1
ATOM 812 C C . ARG A 1 103 ? 15.715 1.834 7.077 1.00 73.06 103 ARG A C 1
ATOM 814 O O . ARG A 1 103 ? 16.381 1.479 6.112 1.00 73.06 103 ARG A O 1
ATOM 821 N N . GLU A 1 104 ? 16.189 1.981 8.303 1.00 70.38 104 GLU A N 1
ATOM 822 C CA . GLU A 1 104 ? 17.593 1.773 8.653 1.00 70.38 104 GLU A CA 1
ATOM 823 C C . GLU A 1 104 ? 17.862 0.325 9.125 1.00 70.38 104 GLU A C 1
ATOM 825 O O . GLU A 1 104 ? 18.975 -0.182 8.975 1.00 70.38 104 GLU A O 1
ATOM 830 N N . ASP A 1 105 ? 16.823 -0.403 9.574 1.00 60.47 105 ASP A N 1
ATOM 831 C CA . ASP A 1 105 ? 16.983 -1.679 10.286 1.00 60.47 105 ASP A CA 1
ATOM 832 C C . ASP A 1 105 ? 16.242 -2.866 9.622 1.00 60.47 105 ASP A C 1
ATOM 834 O O . ASP A 1 105 ? 15.008 -2.901 9.543 1.00 60.47 105 ASP A O 1
ATOM 838 N N . GLY A 1 106 ? 16.997 -3.910 9.243 1.00 61.88 106 GLY A N 1
ATOM 839 C CA . GLY A 1 106 ? 16.510 -5.280 8.997 1.00 61.88 106 GLY A CA 1
ATOM 840 C C . GLY A 1 106 ? 15.659 -5.533 7.736 1.00 61.88 106 GLY A C 1
ATOM 841 O O . GLY A 1 106 ? 14.976 -4.661 7.212 1.00 61.88 106 GLY A O 1
ATOM 842 N N . SER A 1 107 ? 15.664 -6.790 7.261 1.00 55.25 107 SER A N 1
ATOM 843 C CA . SER A 1 107 ? 14.860 -7.289 6.118 1.00 55.25 107 SER A CA 1
ATOM 844 C C . SER A 1 107 ? 14.944 -6.452 4.833 1.00 55.25 107 SER A C 1
ATOM 846 O O . SER A 1 107 ? 13.986 -6.408 4.066 1.00 55.25 107 SER A O 1
ATOM 848 N N . ILE A 1 108 ? 16.083 -5.796 4.587 1.00 63.38 108 ILE A N 1
ATOM 849 C CA . ILE A 1 108 ? 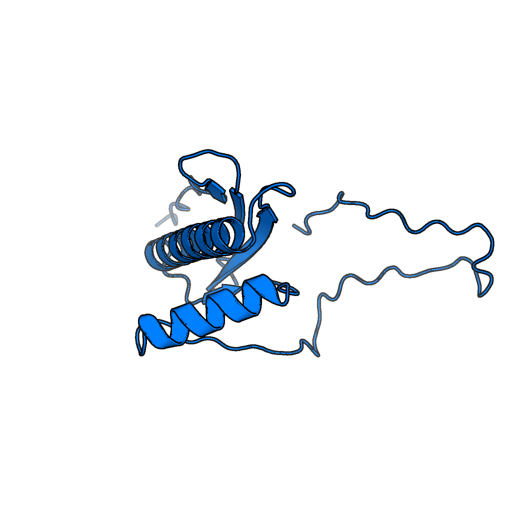16.397 -5.208 3.283 1.00 63.38 108 ILE A CA 1
ATOM 850 C C . ILE A 1 108 ? 16.772 -6.375 2.360 1.00 63.38 108 ILE A C 1
ATOM 852 O O . ILE A 1 108 ? 17.778 -7.048 2.639 1.00 63.38 108 ILE A O 1
ATOM 856 N N . PRO A 1 109 ? 15.994 -6.655 1.295 1.00 56.12 109 PRO A N 1
ATOM 857 C CA . PRO A 1 109 ? 16.360 -7.669 0.319 1.00 56.12 109 PRO A CA 1
ATOM 858 C C . PRO A 1 109 ? 17.741 -7.317 -0.224 1.00 56.12 109 PRO A C 1
ATOM 860 O O . PRO A 1 109 ? 17.940 -6.279 -0.848 1.00 56.12 109 PRO A O 1
ATOM 863 N N . SER A 1 110 ? 18.723 -8.150 0.090 1.00 59.72 110 SER A N 1
ATOM 864 C CA . SER A 1 110 ? 20.108 -7.922 -0.291 1.00 59.72 110 SER A CA 1
ATOM 865 C C . SER A 1 110 ? 20.595 -9.133 -1.063 1.00 59.72 110 SER A C 1
ATOM 867 O O . SER A 1 110 ? 20.642 -10.253 -0.553 1.00 59.72 110 SER A O 1
ATOM 869 N N . LEU A 1 111 ? 20.961 -8.911 -2.323 1.00 66.31 111 LEU A N 1
ATOM 870 C CA . LEU A 1 111 ? 21.648 -9.921 -3.108 1.00 66.31 111 LEU A CA 1
ATOM 871 C C . LEU A 1 111 ? 23.114 -9.947 -2.667 1.00 66.31 111 LEU A C 1
ATOM 873 O O . LEU A 1 111 ? 23.858 -8.985 -2.862 1.00 66.31 111 LEU A O 1
ATOM 877 N N . ARG A 1 112 ? 23.566 -11.063 -2.090 1.00 66.19 112 ARG A N 1
ATOM 878 C CA . ARG A 1 112 ? 24.996 -11.266 -1.833 1.00 66.19 112 ARG A CA 1
ATOM 879 C C . ARG A 1 112 ? 25.689 -11.711 -3.121 1.00 66.19 112 ARG A C 1
ATOM 881 O O . ARG A 1 112 ? 25.799 -12.906 -3.389 1.00 66.19 112 ARG A O 1
ATOM 888 N N . TRP A 1 113 ? 26.186 -10.748 -3.891 1.00 72.44 113 TRP A N 1
ATOM 889 C CA . TRP A 1 113 ? 26.990 -11.009 -5.084 1.00 72.44 113 TRP A CA 1
ATOM 890 C C . TRP A 1 113 ? 28.323 -11.689 -4.732 1.00 72.44 113 TRP A C 1
ATOM 892 O O . TRP A 1 113 ? 29.057 -11.231 -3.856 1.00 72.44 113 TRP A O 1
ATOM 902 N N . ARG A 1 114 ? 28.646 -12.791 -5.422 1.00 71.69 114 ARG A N 1
ATOM 903 C CA . ARG A 1 114 ? 29.919 -13.526 -5.266 1.00 71.69 114 ARG A CA 1
ATOM 904 C C . ARG A 1 114 ? 30.805 -13.506 -6.521 1.00 71.69 114 ARG A C 1
ATOM 906 O O . ARG A 1 114 ? 31.877 -14.099 -6.492 1.00 71.69 114 ARG A O 1
ATOM 913 N N . GLY A 1 115 ? 30.398 -12.829 -7.597 1.00 71.25 115 GLY A N 1
ATOM 914 C CA . GLY A 1 115 ? 31.061 -12.872 -8.910 1.00 71.25 115 GLY A CA 1
ATOM 915 C C . GLY A 1 115 ? 32.228 -11.893 -9.122 1.00 71.25 115 GLY A C 1
ATOM 916 O O . GLY A 1 115 ? 32.623 -11.663 -10.257 1.00 71.25 115 GLY A O 1
ATOM 917 N N . GLY A 1 116 ? 32.796 -11.300 -8.065 1.00 72.19 116 GLY A N 1
ATOM 918 C CA . GLY A 1 116 ? 33.887 -10.316 -8.187 1.00 72.19 116 GLY A CA 1
ATOM 919 C C . GLY A 1 116 ? 33.414 -8.912 -8.597 1.00 72.19 116 GLY A C 1
ATOM 920 O O . GLY A 1 116 ? 32.228 -8.619 -8.551 1.00 72.19 116 GLY A O 1
ATOM 921 N N . LYS A 1 117 ? 34.333 -7.996 -8.939 1.00 73.19 117 LYS A N 1
ATOM 922 C CA . LYS A 1 117 ? 33.989 -6.591 -9.271 1.00 73.19 117 LYS A CA 1
ATOM 923 C C . LYS A 1 117 ? 33.605 -6.361 -10.739 1.00 73.19 117 LYS A C 1
ATOM 925 O O . LYS A 1 117 ? 33.145 -5.273 -11.066 1.00 73.19 117 LYS A O 1
ATOM 930 N N . ALA A 1 118 ? 33.844 -7.335 -11.614 1.00 77.75 118 ALA A N 1
ATOM 931 C CA . ALA A 1 118 ? 33.529 -7.207 -13.030 1.00 77.75 118 ALA A CA 1
ATOM 932 C C . ALA A 1 118 ? 32.014 -7.342 -13.229 1.00 77.75 118 ALA A C 1
ATOM 934 O O . ALA A 1 118 ? 31.428 -8.351 -12.842 1.00 77.75 118 ALA A O 1
ATOM 935 N N . LEU A 1 119 ? 31.396 -6.304 -13.794 1.00 74.00 119 LEU A N 1
ATOM 936 C CA . LEU A 1 119 ? 29.966 -6.267 -14.122 1.00 74.00 119 LEU A CA 1
ATOM 937 C C . LEU A 1 119 ? 29.709 -6.523 -15.614 1.00 74.00 119 LEU A C 1
ATOM 939 O O . LEU A 1 119 ? 28.557 -6.593 -16.037 1.00 74.00 119 LEU A O 1
ATOM 943 N N . ASP A 1 120 ? 30.769 -6.673 -16.411 1.00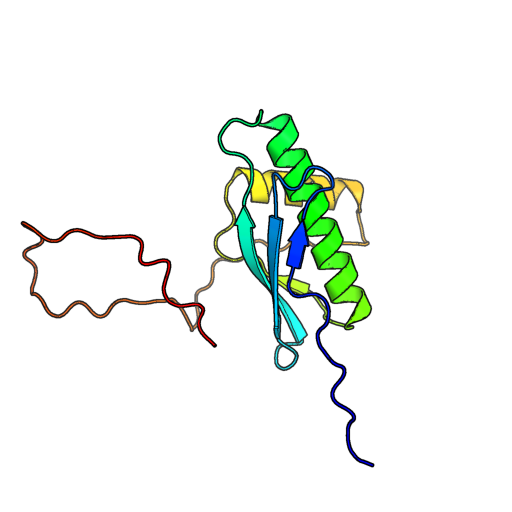 82.38 120 ASP A N 1
ATOM 944 C CA . ASP A 1 120 ? 30.672 -6.895 -17.850 1.00 82.38 120 ASP A CA 1
ATOM 945 C C . ASP A 1 120 ? 29.938 -8.216 -18.127 1.00 82.38 120 ASP A C 1
ATOM 947 O O . ASP A 1 120 ? 30.399 -9.294 -17.750 1.00 82.38 120 ASP A O 1
ATOM 951 N N . GLY A 1 121 ? 28.768 -8.129 -18.766 1.00 71.56 121 GLY A N 1
ATOM 952 C CA . GLY A 1 121 ? 27.910 -9.280 -19.065 1.00 71.56 121 GLY A CA 1
ATOM 953 C C . GLY A 1 121 ? 26.950 -9.693 -17.942 1.00 71.56 121 GLY A C 1
ATOM 954 O O . GLY A 1 121 ? 26.226 -10.673 -18.108 1.00 71.56 121 GLY A O 1
ATOM 955 N N . VAL A 1 122 ? 26.902 -8.961 -16.823 1.00 75.81 122 VAL A N 1
ATOM 956 C CA . VAL A 1 122 ? 25.899 -9.179 -15.771 1.00 75.81 122 VAL A CA 1
ATOM 957 C C . VAL A 1 122 ? 24.616 -8.438 -16.138 1.00 75.81 122 VAL A C 1
ATOM 959 O O . VAL A 1 122 ? 24.597 -7.211 -16.206 1.00 75.81 122 VAL A O 1
ATOM 962 N N . VAL A 1 123 ? 23.533 -9.185 -16.350 1.00 73.88 123 VAL A N 1
ATOM 963 C CA . VAL A 1 123 ? 22.191 -8.628 -16.555 1.00 73.88 123 VAL A CA 1
ATOM 964 C C . VAL A 1 123 ? 21.436 -8.710 -15.233 1.00 73.88 123 VAL A C 1
ATOM 966 O O . VAL A 1 123 ? 21.292 -9.791 -14.662 1.00 73.88 123 VAL A O 1
ATOM 969 N N . TRP A 1 124 ? 20.980 -7.562 -14.734 1.00 67.75 124 TRP A N 1
ATOM 970 C CA . TRP A 1 124 ? 19.999 -7.523 -13.656 1.00 67.75 124 TRP A CA 1
ATOM 971 C C . TRP A 1 124 ? 18.615 -7.697 -14.274 1.00 67.75 124 TRP A C 1
ATOM 973 O O . TRP A 1 124 ? 18.123 -6.799 -14.953 1.00 67.75 124 TRP A O 1
ATOM 983 N N . GLU A 1 125 ? 18.013 -8.861 -14.069 1.00 61.56 125 GLU A N 1
ATOM 984 C CA . GLU A 1 125 ? 16.610 -9.084 -14.395 1.00 61.56 125 GLU A CA 1
ATOM 985 C C . GLU A 1 125 ? 15.791 -8.898 -13.122 1.00 61.56 125 GLU A C 1
ATOM 987 O O . GLU A 1 125 ? 16.127 -9.464 -12.075 1.00 61.56 125 GLU A O 1
ATOM 992 N N . ASP A 1 126 ? 14.723 -8.105 -13.210 1.00 54.88 126 ASP A N 1
ATOM 993 C CA . ASP A 1 126 ? 13.744 -7.988 -12.136 1.00 54.88 126 ASP A CA 1
ATOM 994 C C . ASP A 1 126 ? 13.057 -9.340 -11.967 1.00 54.88 126 ASP A C 1
ATOM 996 O O . ASP A 1 126 ? 12.086 -9.688 -12.639 1.00 54.88 126 ASP A O 1
ATOM 1000 N N . ASN A 1 127 ? 13.616 -10.145 -11.072 1.00 49.50 127 ASN A N 1
ATOM 1001 C CA . ASN A 1 127 ? 13.027 -11.406 -10.704 1.00 49.50 127 ASN A CA 1
ATOM 1002 C C . ASN A 1 127 ? 11.832 -11.104 -9.794 1.00 49.50 127 ASN A C 1
ATOM 1004 O O . ASN A 1 127 ? 11.984 -10.961 -8.583 1.00 49.50 127 ASN A O 1
ATOM 1008 N N . GLU A 1 128 ? 10.631 -11.007 -10.371 1.00 51.25 128 GLU A N 1
ATOM 1009 C CA . GLU A 1 128 ? 9.382 -10.930 -9.596 1.00 51.25 128 GLU A CA 1
ATOM 1010 C C . GLU A 1 128 ? 9.137 -12.202 -8.751 1.00 51.25 128 GLU A C 1
ATOM 1012 O O . GLU A 1 128 ? 8.193 -12.270 -7.965 1.00 51.25 128 GLU A O 1
ATOM 1017 N N . TYR A 1 129 ? 9.997 -13.218 -8.865 1.00 41.75 129 TYR A N 1
ATOM 1018 C CA . TYR A 1 129 ?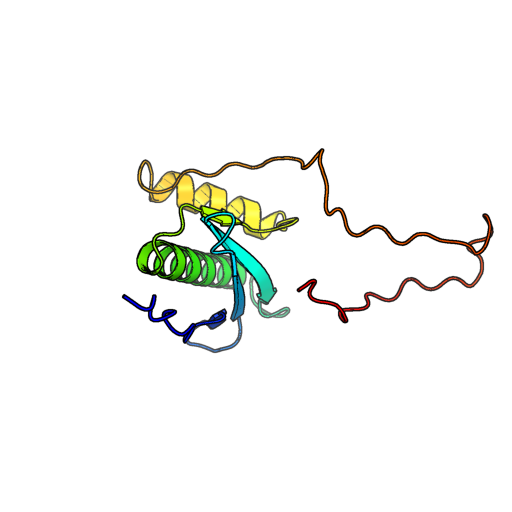 9.983 -14.409 -8.035 1.00 41.75 129 TYR A CA 1
ATOM 1019 C C . TYR A 1 129 ? 10.790 -14.164 -6.752 1.00 41.75 129 TYR A C 1
ATOM 1021 O O . TYR A 1 129 ? 11.993 -14.402 -6.704 1.00 41.75 129 TYR A O 1
ATOM 1029 N N . TYR A 1 130 ? 10.131 -13.600 -5.739 1.00 47.03 130 TYR A N 1
ATOM 1030 C CA . TYR A 1 130 ? 9.977 -14.164 -4.389 1.00 47.03 130 TYR A CA 1
ATOM 1031 C C . TYR A 1 130 ? 9.344 -13.105 -3.482 1.00 47.03 130 TYR A C 1
ATOM 1033 O O . TYR A 1 130 ? 10.013 -12.266 -2.876 1.00 47.03 130 TYR A O 1
ATOM 1041 N N . GLU A 1 131 ? 8.025 -13.213 -3.347 1.00 35.53 131 GLU A N 1
ATOM 1042 C CA . GLU A 1 131 ? 7.318 -12.832 -2.132 1.00 35.53 131 GLU A CA 1
ATOM 1043 C C . GLU A 1 131 ? 8.000 -13.553 -0.957 1.00 35.53 131 GLU A C 1
ATOM 1045 O O . GLU A 1 131 ? 7.984 -14.782 -0.860 1.00 35.53 131 GLU A O 1
ATOM 1050 N N . TRP A 1 132 ? 8.675 -12.796 -0.094 1.00 41.38 132 TRP A N 1
ATOM 1051 C CA . TRP A 1 132 ? 9.153 -13.313 1.183 1.00 41.38 132 TRP A CA 1
ATOM 1052 C C . TRP A 1 132 ? 7.929 -13.707 2.022 1.00 41.38 132 TRP A C 1
ATOM 1054 O O . TRP A 1 132 ? 7.171 -12.833 2.446 1.00 41.38 132 TRP A O 1
ATOM 1064 N N . CYS A 1 133 ? 7.746 -15.013 2.235 1.00 37.72 133 CYS A N 1
ATOM 1065 C CA . CYS A 1 133 ? 6.957 -15.558 3.342 1.00 37.72 133 CYS A CA 1
ATOM 1066 C C . CYS A 1 133 ? 7.801 -15.565 4.623 1.00 37.72 133 CYS A C 1
ATOM 1068 O O . CYS A 1 133 ? 8.994 -15.942 4.530 1.00 37.72 133 CYS A O 1
#